Protein AF-A0A6V7JMY8-F1 (afdb_monomer)

InterPro domains:
  IPR001548 Peptidase M2, peptidyl-dipeptidase A [PF01401] (1-100)
  IPR001548 Peptidase M2, peptidyl-dipeptidase A [PR00791] (12-28)
  IPR001548 Peptidase M2, peptidyl-dipeptidase A [PR00791] (40-60)
  IPR001548 Peptidase M2, peptidyl-dipeptidase A [PR00791] (81-100)
  IPR001548 Peptidase M2, peptidyl-dipeptidase A [PS52011] (1-100)
  IPR001548 Peptidase M2, peptidyl-dipeptidase A [PTHR10514] (1-100)

pLDDT: mean 93.17, std 6.6, range [63.28, 98.44]

Sequence (100 aa):
IKQCTRVTMEDLLSTHHEMAHIQYYLQYKDQPLIFRNEALPGFHEAVSNAMELSIMNPRHLQRVGLFNNSTDDYESNINFLMLMALRKVAYLPFAYIVDQ

Organism: NCBI:txid1563983

Radius of gyration: 16.45 Å; Cα contacts (8 Å, |Δi|>4): 54; chains: 1; bounding box: 40×34×39 Å

Foldseek 3Di:
DDDPADPDPVSVLVVQLVVLLVVLQVVCVPPDPVPSDDPDPCNSSVSSVVRSVVCLDLVNCVVVPNHPDPPVDPVVVVVSVVVVCVVPVVCVVVVVVVVD

Nearest PDB structures (foldseek):
  4c2o-assembly1_A  TM=9.419E-01  e=1.848E-05  Homo sapiens
  8u0t-assembly1_A  TM=8.991E-01  e=2.188E-04  Rhinolophus alcyone
  7wnm-assembly1_B  TM=9.017E-01  e=2.317E-04  Homo sapiens
  8t25-assembly1_A  TM=8.830E-01  e=4.360E-04  Neogale vison
  7l7f-assembly1_D  TM=8.515E-01  e=3.887E-04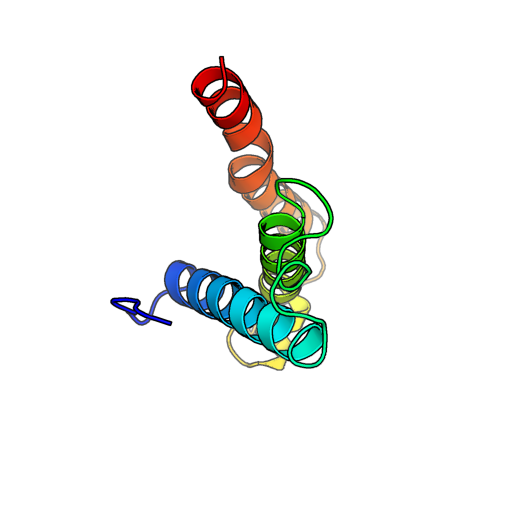  Homo sapiens

Secondary structure (DSSP, 8-state):
------SSHHHHHHHHHHHHHHHHHHHTTTS-GGG-S-SSTTHHHHHHHHHHHHHS-HHHHHHTTS-S-----HHHHHHHHHHHHHHHTTTHHHHHHHT-

Solvent-accessible surface area (backbone atoms only — not comparable to full-atom values): 6041 Å² total; per-residue (Å²): 136,92,74,93,76,57,101,45,74,67,42,53,41,50,52,51,27,51,48,36,50,53,52,54,53,63,73,40,65,85,50,61,78,94,64,60,64,63,93,47,94,60,49,55,57,49,54,14,53,54,51,36,60,56,58,70,31,62,71,46,29,32,75,74,71,76,40,90,79,76,65,92,42,72,67,56,51,52,53,50,52,51,56,48,39,62,61,62,54,64,42,48,67,56,57,57,58,75,77,104

Structure (mmCIF, N/CA/C/O backbone):
data_AF-A0A6V7JMY8-F1
#
_entry.id   AF-A0A6V7JMY8-F1
#
loop_
_atom_site.group_PDB
_atom_site.id
_atom_site.type_symbol
_atom_site.label_atom_id
_atom_site.label_alt_id
_atom_site.label_comp_id
_atom_site.label_asym_id
_atom_site.label_entity_id
_atom_site.label_seq_id
_atom_site.pdbx_PDB_ins_code
_atom_site.Cartn_x
_atom_site.Cartn_y
_atom_site.Cartn_z
_atom_site.occupancy
_atom_site.B_iso_or_equiv
_atom_site.auth_seq_id
_atom_site.auth_comp_id
_atom_site.auth_asym_id
_atom_site.auth_atom_id
_atom_site.pdbx_PDB_model_num
ATOM 1 N N . ILE A 1 1 ? -16.384 -0.943 -1.838 1.00 96.25 1 ILE A N 1
ATOM 2 C CA . ILE A 1 1 ? -15.413 -0.301 -2.753 1.00 96.25 1 ILE A CA 1
ATOM 3 C C . ILE A 1 1 ? -16.169 0.676 -3.639 1.00 96.25 1 ILE A C 1
ATOM 5 O O . ILE A 1 1 ? -17.175 0.288 -4.224 1.00 96.25 1 ILE A O 1
ATOM 9 N N . LYS A 1 2 ? -15.725 1.934 -3.697 1.00 97.75 2 LYS A N 1
ATOM 10 C CA . LYS A 1 2 ? -16.259 2.962 -4.601 1.00 97.75 2 LYS A CA 1
ATOM 11 C C . LYS A 1 2 ? -15.080 3.609 -5.330 1.00 97.75 2 LYS A C 1
ATOM 13 O O . LYS A 1 2 ? -14.522 4.582 -4.834 1.00 97.75 2 LYS A O 1
ATOM 18 N N . GLN A 1 3 ? -14.724 3.065 -6.489 1.00 97.56 3 GLN A N 1
ATOM 19 C CA . GLN A 1 3 ? -13.540 3.444 -7.263 1.00 97.56 3 GLN A CA 1
ATOM 20 C C . GLN A 1 3 ? -13.913 3.618 -8.740 1.00 97.56 3 GLN A C 1
ATOM 22 O O . GLN A 1 3 ? -14.683 2.828 -9.285 1.00 97.56 3 GLN A O 1
ATOM 27 N N . CYS A 1 4 ? -13.379 4.654 -9.391 1.00 98.12 4 CYS A N 1
ATOM 28 C CA . CYS A 1 4 ? -13.552 4.891 -10.828 1.00 98.12 4 CYS A CA 1
ATOM 29 C C . CYS A 1 4 ? -12.484 4.128 -11.627 1.00 98.12 4 CYS A C 1
ATOM 31 O O . CYS A 1 4 ? -11.630 4.736 -12.267 1.00 98.12 4 CYS A O 1
ATOM 33 N N . THR A 1 5 ? -12.512 2.800 -11.532 1.00 98.19 5 THR A N 1
ATOM 34 C CA . THR A 1 5 ? -11.467 1.905 -12.044 1.00 98.19 5 THR A CA 1
ATOM 35 C C . THR A 1 5 ? -11.325 1.977 -13.566 1.00 98.19 5 THR A C 1
ATOM 37 O O . THR A 1 5 ? -12.302 1.878 -14.312 1.00 98.19 5 THR A O 1
ATOM 40 N N . ARG A 1 6 ? -10.083 2.088 -14.032 1.00 98.44 6 ARG A N 1
ATOM 41 C CA . ARG A 1 6 ? -9.652 1.992 -15.428 1.00 98.44 6 ARG A CA 1
ATOM 42 C C . ARG A 1 6 ? -8.748 0.770 -15.597 1.00 98.44 6 ARG A C 1
ATOM 44 O O . ARG A 1 6 ? -8.256 0.186 -14.638 1.00 98.44 6 ARG A O 1
ATOM 51 N N . VAL A 1 7 ? -8.509 0.372 -16.844 1.00 97.62 7 VAL A N 1
ATOM 52 C CA . VAL A 1 7 ? -7.623 -0.762 -17.156 1.00 97.62 7 VAL A CA 1
ATOM 53 C C . VAL A 1 7 ? -6.167 -0.286 -17.152 1.00 97.62 7 VAL A C 1
ATOM 55 O O . VAL A 1 7 ? -5.579 -0.036 -18.203 1.00 97.62 7 VAL A O 1
ATOM 58 N N . THR A 1 8 ? -5.603 -0.093 -15.959 1.00 97.00 8 THR A N 1
ATOM 59 C CA . THR A 1 8 ? -4.208 0.324 -15.741 1.00 97.00 8 THR A CA 1
ATOM 60 C C . THR A 1 8 ? -3.562 -0.500 -14.624 1.00 97.00 8 THR A C 1
ATOM 62 O O . THR A 1 8 ? -4.245 -1.086 -13.785 1.00 97.00 8 THR A O 1
ATOM 65 N N . MET A 1 9 ? -2.225 -0.541 -14.591 1.00 93.50 9 MET A N 1
ATOM 66 C CA . MET A 1 9 ? -1.487 -1.208 -13.509 1.00 93.50 9 MET A CA 1
ATOM 67 C C . MET A 1 9 ? -1.698 -0.513 -12.156 1.00 93.50 9 MET A C 1
ATOM 69 O O . MET A 1 9 ? -1.752 -1.168 -11.124 1.00 93.50 9 MET A O 1
ATOM 73 N N . GLU A 1 10 ? -1.823 0.813 -12.154 1.00 94.50 10 GLU A N 1
ATOM 74 C CA . GLU A 1 10 ? -2.115 1.591 -10.947 1.00 94.50 10 GLU A CA 1
ATOM 75 C C . GLU A 1 10 ? -3.464 1.196 -10.343 1.00 94.50 10 GLU A C 1
ATOM 77 O O . GLU A 1 10 ? -3.533 0.846 -9.166 1.00 94.50 10 GLU A O 1
ATOM 82 N N . ASP A 1 11 ? -4.509 1.133 -11.170 1.00 97.50 11 ASP A N 1
ATOM 83 C CA . ASP A 1 11 ? -5.842 0.767 -10.706 1.00 97.50 11 ASP A CA 1
ATOM 84 C C . ASP A 1 11 ? -5.947 -0.715 -10.342 1.00 97.50 11 ASP A C 1
ATOM 86 O O . ASP A 1 11 ? -6.722 -1.057 -9.451 1.00 97.50 11 ASP A O 1
ATOM 90 N N . LEU A 1 12 ? -5.147 -1.600 -10.952 1.00 96.12 12 LEU A N 1
ATOM 91 C CA . LEU A 1 12 ? -5.035 -2.995 -10.515 1.00 96.12 12 LEU A CA 1
ATOM 92 C C . LEU A 1 12 ? -4.529 -3.081 -9.069 1.00 96.12 12 LEU A C 1
ATOM 94 O O . LEU A 1 12 ? -5.089 -3.834 -8.269 1.00 96.12 12 LEU A O 1
ATOM 98 N N . LEU A 1 13 ? -3.489 -2.314 -8.734 1.00 96.00 13 LEU A N 1
ATOM 99 C CA . LEU A 1 13 ? -2.923 -2.276 -7.385 1.00 96.00 13 LEU A CA 1
ATOM 100 C C . LEU A 1 13 ? -3.895 -1.632 -6.398 1.00 96.00 13 LEU A C 1
ATOM 102 O O . LEU A 1 13 ? -4.199 -2.242 -5.376 1.00 96.00 13 LEU A O 1
ATOM 106 N N . SER A 1 14 ? -4.454 -0.471 -6.748 1.00 96.62 14 SER A N 1
ATOM 107 C CA . SER A 1 14 ? -5.449 0.215 -5.919 1.00 96.62 14 SER A CA 1
ATOM 108 C C . SER A 1 14 ? -6.693 -0.650 -5.695 1.00 96.62 14 SER A C 1
ATOM 110 O O . SER A 1 14 ? -7.172 -0.758 -4.575 1.00 96.62 14 SER A O 1
ATOM 112 N N . THR A 1 15 ? -7.171 -1.382 -6.704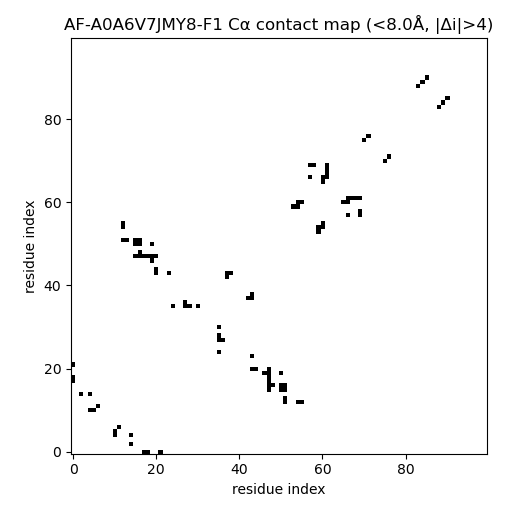 1.00 97.75 15 THR A N 1
ATOM 113 C CA . THR A 1 15 ? -8.313 -2.294 -6.518 1.00 97.75 15 THR A CA 1
ATOM 114 C C . THR A 1 15 ? -7.997 -3.382 -5.487 1.00 97.75 15 THR A C 1
ATOM 116 O O . THR A 1 15 ? -8.845 -3.711 -4.660 1.00 97.75 15 THR A O 1
ATOM 119 N N . HIS A 1 16 ? -6.784 -3.942 -5.492 1.00 97.75 16 HIS A N 1
ATOM 120 C CA . HIS A 1 16 ? -6.393 -4.927 -4.481 1.00 97.75 16 HIS A CA 1
ATOM 121 C C . HIS A 1 16 ? -6.191 -4.321 -3.092 1.00 97.75 16 HIS A C 1
ATOM 123 O O . HIS A 1 16 ? -6.538 -4.970 -2.108 1.00 97.75 16 HIS A O 1
ATOM 129 N N . HIS A 1 17 ? -5.678 -3.094 -3.014 1.00 98.06 17 HIS A N 1
ATOM 130 C CA . HIS A 1 17 ? -5.615 -2.319 -1.780 1.00 98.06 17 HIS A CA 1
ATOM 131 C C . HIS A 1 17 ? -7.013 -2.167 -1.161 1.00 98.06 17 HIS A C 1
ATOM 133 O O . HIS A 1 17 ? -7.252 -2.555 -0.020 1.00 98.06 17 HIS A O 1
ATOM 139 N N . GLU A 1 18 ? -7.984 -1.731 -1.965 1.00 98.12 18 GLU A N 1
ATOM 140 C CA . GLU A 1 18 ? -9.381 -1.583 -1.554 1.00 98.12 18 GLU A CA 1
ATOM 141 C C . GLU A 1 18 ? -10.036 -2.919 -1.175 1.00 98.12 18 GLU A C 1
ATOM 143 O O . GLU A 1 18 ? -10.818 -2.998 -0.226 1.00 98.12 18 GLU A O 1
ATOM 148 N N . MET A 1 19 ? -9.705 -4.007 -1.875 1.00 98.19 19 MET A N 1
ATOM 149 C CA . MET A 1 19 ? -10.162 -5.347 -1.497 1.00 98.19 19 MET A CA 1
ATOM 150 C C . MET A 1 19 ? -9.547 -5.829 -0.181 1.00 98.19 19 MET A C 1
ATOM 152 O O . MET A 1 19 ? -10.225 -6.532 0.570 1.00 98.19 19 MET A O 1
ATOM 156 N N . ALA A 1 20 ? -8.307 -5.451 0.133 1.00 98.00 20 ALA A N 1
ATOM 157 C CA . ALA A 1 20 ? -7.681 -5.782 1.407 1.00 98.00 20 ALA A CA 1
ATOM 158 C C . ALA A 1 20 ? -8.393 -5.094 2.583 1.00 98.00 20 ALA A C 1
ATOM 160 O O . ALA A 1 20 ? -8.600 -5.747 3.607 1.00 98.00 20 ALA A O 1
ATOM 161 N N . HIS A 1 21 ? -8.891 -3.863 2.406 1.00 97.69 21 HIS A N 1
ATOM 162 C CA . HIS A 1 21 ? -9.778 -3.225 3.388 1.00 97.69 21 HIS A CA 1
ATOM 163 C C . HIS A 1 21 ? -11.043 -4.046 3.639 1.00 97.69 21 HIS A C 1
ATOM 165 O O . HIS A 1 21 ? -11.393 -4.339 4.783 1.00 97.69 21 HIS A O 1
ATOM 171 N N . ILE A 1 22 ? -11.712 -4.492 2.569 1.00 98.00 22 ILE A N 1
ATOM 172 C CA . ILE A 1 22 ? -12.896 -5.353 2.698 1.00 98.00 22 ILE A CA 1
ATOM 173 C C . ILE A 1 22 ? -12.542 -6.655 3.415 1.00 98.00 22 ILE A C 1
ATOM 175 O O . ILE A 1 22 ? -13.274 -7.084 4.306 1.00 98.00 22 ILE A O 1
ATOM 179 N N . GLN A 1 23 ? -11.410 -7.269 3.072 1.00 98.00 23 GLN A N 1
ATOM 180 C CA . GLN A 1 23 ? -10.963 -8.488 3.729 1.00 98.00 23 GLN A CA 1
ATOM 181 C C . GLN A 1 23 ? -10.733 -8.262 5.225 1.00 98.00 23 GLN A C 1
ATOM 183 O O . GLN A 1 23 ? -11.170 -9.081 6.032 1.00 98.00 23 GLN A O 1
ATOM 188 N N . TYR A 1 24 ? -10.114 -7.147 5.607 1.00 97.69 24 TYR A N 1
ATOM 189 C CA . TYR A 1 24 ? -9.909 -6.774 7.002 1.00 97.69 24 TYR A CA 1
ATOM 190 C C . TYR A 1 24 ? -11.256 -6.575 7.725 1.00 97.69 24 TYR A C 1
ATOM 192 O O . TYR A 1 24 ? -11.457 -7.124 8.810 1.00 97.69 24 TYR A O 1
ATOM 200 N N . TYR A 1 25 ? -12.225 -5.888 7.102 1.00 97.69 25 TYR A N 1
ATOM 201 C CA . TYR A 1 25 ? -13.584 -5.735 7.642 1.00 97.69 25 TYR A CA 1
ATOM 202 C C . TYR A 1 25 ? -14.265 -7.080 7.905 1.00 97.69 25 TYR A C 1
ATOM 204 O O . TYR A 1 25 ? -14.928 -7.261 8.929 1.00 97.69 25 TYR A O 1
ATOM 212 N N . LEU A 1 26 ? -14.093 -8.037 6.989 1.00 98.06 26 LEU A N 1
ATOM 213 C CA . LEU A 1 26 ? -14.640 -9.381 7.135 1.00 98.06 26 LEU A CA 1
ATOM 214 C C . LEU A 1 26 ? -13.996 -10.145 8.299 1.00 98.06 26 LEU A C 1
ATOM 216 O O . LEU A 1 26 ? -14.695 -10.918 8.952 1.00 98.06 26 LEU A O 1
ATOM 220 N N . GLN A 1 27 ? -12.711 -9.914 8.599 1.00 98.00 27 GLN A N 1
ATOM 221 C CA . GLN A 1 27 ? -12.023 -10.601 9.700 1.00 98.00 27 GLN A CA 1
ATOM 222 C C . GLN A 1 27 ? -12.571 -10.219 11.077 1.00 98.00 27 GLN A C 1
ATOM 224 O O . GLN A 1 27 ? -12.722 -11.086 11.935 1.00 98.00 27 GLN A O 1
ATOM 229 N N . TYR A 1 28 ? -12.911 -8.949 11.305 1.00 97.31 28 TYR A N 1
ATOM 230 C CA . TYR A 1 28 ? -13.448 -8.507 12.598 1.00 97.31 28 TYR A CA 1
ATOM 231 C C . TYR A 1 28 ? -14.975 -8.409 12.641 1.00 97.31 28 TYR A C 1
ATOM 233 O O . TYR A 1 28 ? -15.531 -7.865 13.597 1.00 97.31 28 TYR A O 1
ATOM 241 N N . LYS A 1 29 ? -15.683 -8.917 11.624 1.00 97.94 29 LYS A N 1
ATOM 242 C CA . LYS A 1 29 ? -17.139 -8.743 11.477 1.00 97.94 29 LYS A CA 1
ATOM 243 C C . LYS A 1 29 ? -17.957 -9.254 12.669 1.00 97.94 29 LYS A C 1
ATOM 245 O O . LYS A 1 29 ? -19.087 -8.814 12.843 1.00 97.94 29 LYS A O 1
ATOM 250 N N . ASP A 1 30 ? -17.409 -10.170 13.467 1.00 98.25 30 ASP A N 1
ATOM 251 C CA . ASP A 1 30 ? -18.085 -10.778 14.620 1.00 98.25 30 ASP A CA 1
ATOM 252 C C . ASP A 1 30 ? -17.672 -10.145 15.966 1.00 98.25 30 ASP A C 1
ATOM 254 O O . ASP A 1 30 ? -18.242 -10.471 17.004 1.00 98.25 30 ASP A O 1
ATOM 258 N N . GLN A 1 31 ? -16.736 -9.187 15.966 1.00 97.94 31 GLN A N 1
ATOM 259 C CA . GLN A 1 31 ? -16.370 -8.423 17.164 1.00 97.94 31 GLN A CA 1
ATOM 260 C C . GLN A 1 31 ? -17.515 -7.483 17.596 1.00 97.94 31 GLN A C 1
ATOM 262 O O . GLN A 1 31 ? -18.339 -7.088 16.758 1.00 97.94 31 GLN A O 1
ATOM 267 N N . PRO A 1 32 ? -17.588 -7.067 18.876 1.00 98.19 32 PRO A N 1
ATOM 268 C CA . PRO A 1 32 ? -18.467 -5.979 19.303 1.00 98.19 32 PRO A CA 1
ATOM 269 C C . PRO A 1 32 ? -18.218 -4.708 18.486 1.00 98.19 32 PRO A C 1
ATOM 271 O O . PRO A 1 32 ? -17.082 -4.430 18.116 1.00 98.19 32 PRO A O 1
ATOM 274 N N . LEU A 1 33 ? -19.265 -3.917 18.225 1.00 96.62 33 LEU A N 1
ATOM 275 C CA . LEU A 1 33 ? -19.196 -2.765 17.312 1.00 96.62 33 LEU A CA 1
ATOM 276 C C . LEU A 1 33 ? -18.046 -1.797 17.641 1.00 96.62 33 LEU A C 1
ATOM 278 O O . LEU A 1 33 ? -17.352 -1.347 16.737 1.00 96.62 33 LEU A O 1
ATOM 282 N N . ILE A 1 34 ? -17.809 -1.540 18.929 1.00 97.06 34 ILE A N 1
ATOM 283 C CA . ILE A 1 34 ? -16.743 -0.646 19.407 1.00 97.06 34 ILE A CA 1
ATOM 284 C C . ILE A 1 34 ? -15.321 -1.156 19.118 1.00 97.06 34 ILE A C 1
ATOM 286 O O . ILE A 1 34 ? -14.378 -0.376 19.177 1.00 97.06 34 ILE A O 1
ATOM 290 N N . PHE A 1 35 ? -15.162 -2.443 18.797 1.00 96.69 35 PHE A N 1
ATOM 291 C CA . PHE A 1 35 ? -13.882 -3.081 18.478 1.00 96.69 35 PHE A CA 1
ATOM 292 C C . PHE A 1 35 ? -13.735 -3.418 16.987 1.00 96.69 35 PHE A C 1
ATOM 294 O O . PHE A 1 35 ? -12.770 -4.067 16.594 1.00 96.69 35 PHE A O 1
ATOM 301 N N . ARG A 1 36 ? -14.671 -2.985 16.132 1.00 97.06 36 ARG A N 1
ATOM 302 C CA . ARG A 1 36 ? -14.602 -3.173 14.672 1.00 97.06 36 ARG A CA 1
ATOM 303 C C . ARG A 1 36 ? -13.797 -2.064 14.003 1.00 97.06 36 ARG A C 1
ATOM 305 O O . ARG A 1 36 ? -14.313 -1.344 13.150 1.00 97.06 36 ARG A O 1
ATOM 312 N N . ASN A 1 37 ? -12.549 -1.918 14.423 1.00 94.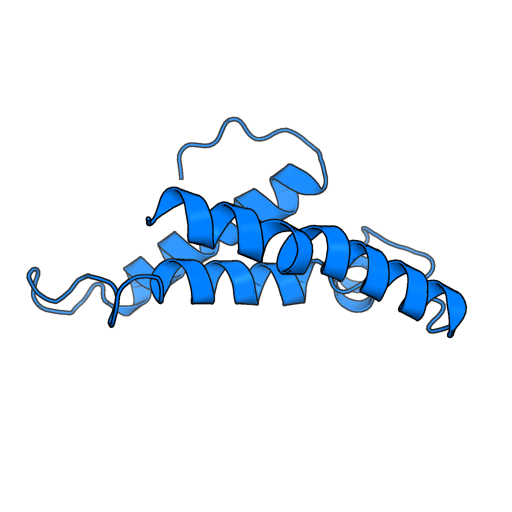94 37 ASN A N 1
ATOM 313 C CA . ASN A 1 37 ? -11.616 -0.961 13.849 1.00 94.94 37 ASN A CA 1
ATOM 314 C C . ASN A 1 37 ? -10.204 -1.561 13.780 1.00 94.94 37 ASN A C 1
ATOM 316 O O . ASN A 1 37 ? -9.969 -2.701 14.185 1.00 94.94 37 ASN A O 1
ATOM 320 N N . GLU A 1 38 ? -9.264 -0.802 13.235 1.00 95.12 38 GLU A N 1
ATOM 321 C CA . GLU A 1 38 ? -7.848 -1.145 13.263 1.00 95.12 38 GLU A CA 1
ATOM 322 C C . GLU A 1 38 ? -7.289 -1.240 14.689 1.00 95.12 38 GLU A C 1
ATOM 324 O O . GLU A 1 38 ? -7.763 -0.578 15.611 1.00 95.12 38 GLU A O 1
ATOM 329 N N . ALA A 1 39 ? -6.277 -2.093 14.870 1.00 93.94 39 ALA A N 1
ATOM 330 C CA . ALA A 1 39 ? -5.675 -2.339 16.182 1.00 93.94 39 ALA A CA 1
ATOM 331 C C . ALA A 1 39 ? -4.904 -1.120 16.717 1.00 93.94 39 ALA A C 1
ATOM 333 O O . ALA A 1 39 ? -4.869 -0.872 17.920 1.00 93.94 39 ALA A O 1
ATOM 334 N N . LEU A 1 40 ? -4.272 -0.380 15.811 1.00 93.88 40 LEU A N 1
ATOM 335 C CA . LEU A 1 40 ? -3.561 0.870 16.049 1.00 93.88 40 LEU A CA 1
ATOM 336 C C 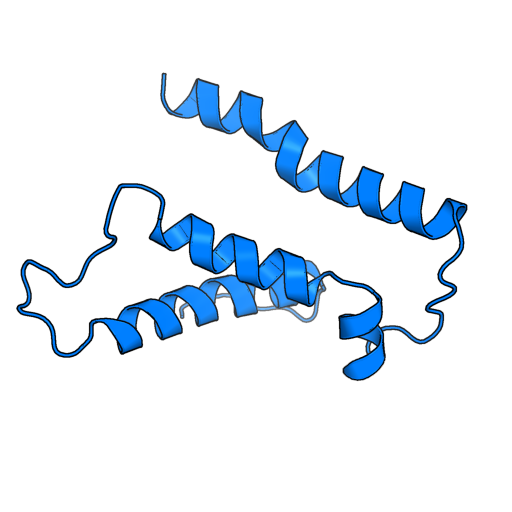. LEU A 1 40 ? -3.615 1.705 14.760 1.00 93.88 40 LEU A C 1
ATOM 338 O O . LEU A 1 40 ? -3.742 1.105 13.685 1.00 93.88 40 LEU A O 1
ATOM 342 N N . PRO A 1 41 ? -3.525 3.046 14.847 1.00 92.62 41 PRO A N 1
ATOM 343 C CA . PRO A 1 41 ? -3.607 3.914 13.677 1.00 92.62 41 PRO A CA 1
ATOM 344 C C . PRO A 1 41 ? -2.639 3.491 12.570 1.00 92.62 41 PRO A C 1
ATOM 346 O O . PRO A 1 41 ? -1.442 3.329 12.812 1.00 92.62 41 PRO A O 1
ATOM 349 N N . GLY A 1 42 ? -3.165 3.285 11.364 1.00 92.31 42 GLY A N 1
ATOM 350 C CA . GLY A 1 42 ? -2.384 2.904 10.186 1.00 92.31 42 GLY A CA 1
ATOM 351 C C . GLY A 1 42 ? -2.168 1.399 10.014 1.00 92.31 42 GLY A C 1
ATOM 352 O O . GLY A 1 42 ? -1.627 0.981 8.991 1.00 92.31 42 GLY A O 1
ATOM 353 N N . PHE A 1 43 ? -2.611 0.553 10.951 1.00 96.44 43 PHE A N 1
ATOM 354 C CA . PHE A 1 43 ? -2.512 -0.900 10.775 1.00 96.44 43 PHE A CA 1
ATOM 355 C C . PHE A 1 43 ? -3.409 -1.394 9.637 1.00 96.44 43 PHE A C 1
ATOM 357 O O . PHE A 1 43 ? -3.039 -2.327 8.923 1.00 96.44 43 PHE A O 1
ATOM 364 N N . HIS A 1 44 ? -4.558 -0.746 9.430 1.00 96.06 44 HIS A N 1
ATOM 365 C CA . HIS A 1 44 ? -5.436 -1.072 8.313 1.00 96.06 44 HIS A CA 1
ATOM 366 C C . HIS A 1 44 ? -4.734 -0.853 6.968 1.00 96.06 44 HIS A C 1
ATOM 368 O O . HIS A 1 44 ? -4.639 -1.764 6.146 1.00 96.06 44 HIS A O 1
ATOM 374 N N . GLU A 1 45 ? -4.173 0.342 6.795 1.00 95.25 45 GLU A N 1
ATOM 375 C CA . GLU A 1 45 ? -3.415 0.746 5.611 1.00 95.25 45 GLU A CA 1
ATOM 376 C C . GLU A 1 45 ? -2.171 -0.121 5.406 1.00 95.25 45 GLU A C 1
ATOM 378 O O . GLU A 1 45 ? -1.814 -0.463 4.278 1.00 95.25 45 GLU A O 1
ATOM 383 N N . ALA A 1 46 ? -1.498 -0.518 6.490 1.00 96.06 46 ALA A N 1
ATOM 384 C CA . ALA A 1 46 ? -0.322 -1.377 6.424 1.00 96.06 46 ALA A CA 1
ATOM 385 C C . ALA A 1 46 ? -0.646 -2.760 5.838 1.00 96.06 46 ALA A C 1
ATOM 387 O O . ALA A 1 46 ? 0.121 -3.268 5.017 1.00 96.06 46 ALA A O 1
ATOM 388 N N . VAL A 1 47 ? -1.785 -3.359 6.208 1.00 97.25 47 VAL A N 1
ATOM 389 C CA . VAL A 1 47 ? -2.227 -4.642 5.637 1.00 97.25 47 VAL A CA 1
ATOM 390 C C . VAL A 1 47 ? -2.517 -4.506 4.142 1.00 97.25 47 VAL A C 1
ATOM 392 O O . VAL A 1 47 ? -2.051 -5.337 3.357 1.00 97.25 47 VAL A O 1
ATOM 395 N N . SER A 1 48 ? -3.222 -3.451 3.731 1.00 96.38 48 SER A N 1
ATOM 396 C CA . SER A 1 48 ? -3.510 -3.189 2.315 1.00 96.38 48 SER A CA 1
ATOM 397 C C . SER A 1 48 ? -2.229 -2.973 1.501 1.00 96.38 48 SER A C 1
ATOM 399 O O . SER A 1 48 ? -2.023 -3.614 0.467 1.00 96.38 48 SER A O 1
ATOM 401 N N . ASN A 1 49 ? -1.295 -2.173 2.019 1.00 94.94 49 ASN A N 1
ATOM 402 C CA . ASN A 1 49 ? 0.014 -1.950 1.404 1.00 94.94 49 ASN A CA 1
ATOM 403 C C . ASN A 1 49 ? 0.857 -3.233 1.303 1.00 94.94 49 ASN A C 1
ATOM 405 O O . ASN A 1 49 ? 1.557 -3.431 0.309 1.00 94.94 49 ASN A O 1
ATOM 409 N N . ALA A 1 50 ? 0.797 -4.125 2.295 1.00 95.50 50 ALA A N 1
ATOM 410 C CA . ALA A 1 50 ? 1.512 -5.400 2.248 1.00 95.50 50 ALA A CA 1
ATOM 411 C C . ALA A 1 50 ? 0.993 -6.317 1.124 1.00 95.50 50 ALA A C 1
ATOM 413 O O . ALA A 1 50 ? 1.781 -7.016 0.476 1.00 95.50 50 ALA A O 1
ATOM 414 N N . MET A 1 51 ? -0.315 -6.283 0.845 1.00 96.12 51 MET A N 1
ATOM 415 C CA . MET A 1 51 ? -0.898 -7.012 -0.284 1.00 96.12 51 MET A CA 1
ATOM 416 C C . MET A 1 51 ? -0.385 -6.473 -1.622 1.00 96.12 51 MET A C 1
ATOM 418 O O . MET A 1 51 ? 0.041 -7.262 -2.467 1.00 96.12 51 MET A O 1
ATOM 422 N N . GLU A 1 52 ? -0.332 -5.149 -1.799 1.00 94.62 52 GLU A N 1
ATOM 423 C CA . GLU A 1 52 ? 0.215 -4.530 -3.017 1.00 94.62 52 GLU A CA 1
ATOM 424 C C . GLU A 1 52 ? 1.642 -4.994 -3.331 1.00 94.62 52 GLU A C 1
ATOM 426 O O . GLU A 1 52 ? 1.944 -5.299 -4.486 1.00 94.62 52 GLU A O 1
ATOM 431 N N . LEU A 1 53 ? 2.513 -5.090 -2.315 1.00 93.81 53 LEU A N 1
ATOM 432 C CA . LEU A 1 53 ? 3.895 -5.562 -2.488 1.00 93.81 53 LEU A CA 1
ATOM 433 C C . LEU A 1 53 ? 3.947 -6.967 -3.100 1.00 93.81 53 LEU A C 1
ATOM 435 O O . LEU A 1 53 ? 4.803 -7.256 -3.938 1.00 93.81 53 LEU A O 1
ATOM 439 N N . SER A 1 54 ? 3.015 -7.833 -2.703 1.00 94.38 54 SER A N 1
ATOM 440 C CA . SER A 1 54 ? 2.927 -9.199 -3.222 1.00 94.38 54 SER A CA 1
ATOM 441 C C . SER A 1 54 ? 2.422 -9.234 -4.666 1.00 94.38 54 SER A C 1
ATOM 443 O O . SER A 1 54 ? 2.890 -10.051 -5.458 1.00 94.38 54 SER A O 1
ATOM 445 N N . ILE A 1 55 ? 1.507 -8.333 -5.028 1.00 94.19 55 ILE A N 1
ATOM 446 C CA . ILE A 1 55 ? 0.909 -8.259 -6.369 1.00 94.19 55 ILE A CA 1
ATOM 447 C C . ILE A 1 55 ? 1.878 -7.642 -7.379 1.00 9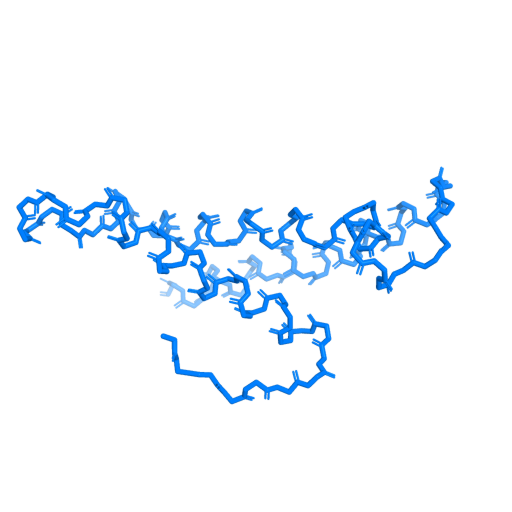4.19 55 ILE A C 1
ATOM 449 O O . ILE A 1 55 ? 1.970 -8.108 -8.511 1.00 94.19 55 ILE A O 1
ATOM 453 N N . MET A 1 56 ? 2.643 -6.628 -6.965 1.00 91.56 56 MET A N 1
ATOM 454 C CA . MET A 1 56 ? 3.665 -5.990 -7.803 1.00 91.56 56 MET A CA 1
ATOM 455 C C . MET A 1 56 ? 4.837 -6.913 -8.147 1.00 91.56 56 MET A C 1
ATOM 457 O O . MET A 1 56 ? 5.635 -6.580 -9.022 1.00 91.56 56 MET A O 1
ATOM 461 N N . ASN A 1 57 ? 4.967 -8.054 -7.468 1.00 89.06 57 ASN A N 1
ATOM 462 C CA . ASN A 1 57 ? 6.049 -8.993 -7.703 1.00 89.06 57 ASN A CA 1
ATOM 463 C C . ASN A 1 57 ? 6.015 -9.511 -9.161 1.00 89.06 57 ASN A C 1
ATOM 465 O O . ASN A 1 57 ? 5.006 -10.095 -9.571 1.00 89.06 57 ASN A O 1
ATOM 469 N N . PRO A 1 58 ? 7.113 -9.401 -9.936 1.00 88.31 58 PRO A N 1
ATOM 470 C CA . PRO A 1 58 ? 7.166 -9.896 -11.315 1.00 88.31 58 PRO A CA 1
ATOM 471 C C . PRO A 1 58 ? 6.782 -11.375 -11.463 1.00 88.31 58 PRO A C 1
ATOM 473 O O . PRO A 1 58 ? 6.114 -11.751 -12.427 1.00 88.31 58 PRO A O 1
ATOM 476 N N . ARG A 1 59 ? 7.127 -12.217 -10.476 1.00 88.81 59 ARG A N 1
ATOM 477 C CA . ARG A 1 59 ? 6.731 -13.635 -10.447 1.00 88.81 59 ARG A CA 1
ATOM 478 C C . ARG A 1 59 ? 5.220 -13.803 -10.283 1.00 88.81 59 ARG A C 1
ATOM 480 O O . ARG A 1 59 ? 4.651 -14.740 -10.836 1.00 88.81 59 ARG A O 1
ATOM 487 N N . HIS A 1 60 ? 4.562 -12.926 -9.521 1.00 92.31 60 HIS A N 1
ATOM 488 C CA . HIS A 1 60 ? 3.104 -12.933 -9.405 1.00 92.31 60 HIS A CA 1
ATOM 489 C C . HIS A 1 60 ? 2.462 -12.520 -10.732 1.00 92.31 60 HIS A C 1
ATOM 491 O O . HIS A 1 60 ? 1.623 -13.257 -11.246 1.00 92.31 60 HIS A O 1
ATOM 497 N N . LEU A 1 61 ? 2.919 -11.414 -11.330 1.00 92.12 61 LEU A N 1
ATOM 498 C CA . LEU A 1 61 ? 2.406 -10.910 -12.609 1.00 92.12 61 LEU A CA 1
ATOM 499 C C . LEU A 1 61 ? 2.549 -11.923 -13.748 1.00 92.12 61 LEU A C 1
ATOM 501 O O . LEU A 1 61 ? 1.645 -12.051 -14.572 1.00 92.12 61 LEU A O 1
ATOM 505 N N . GLN A 1 62 ? 3.634 -12.697 -13.760 1.00 90.75 62 GLN A N 1
ATOM 506 C CA . GLN A 1 62 ? 3.797 -13.791 -14.712 1.00 90.75 62 GLN A CA 1
ATOM 507 C C . GLN A 1 62 ? 2.767 -14.903 -14.508 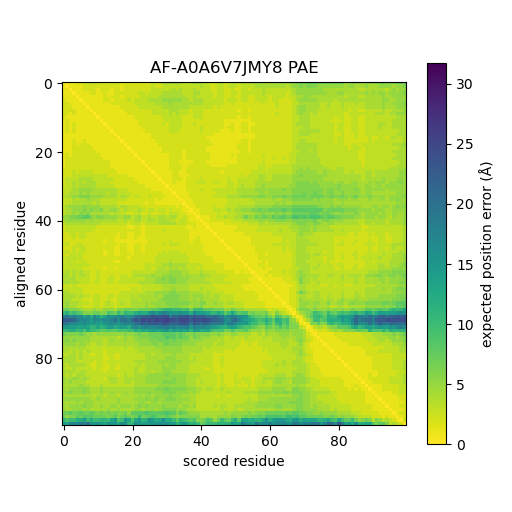1.00 90.75 62 GLN A C 1
ATOM 509 O O . GLN A 1 62 ? 2.151 -15.352 -15.472 1.00 90.75 62 GLN A O 1
ATOM 514 N N . ARG A 1 63 ? 2.530 -15.328 -13.260 1.00 91.69 63 ARG A N 1
ATOM 515 C CA . ARG A 1 63 ? 1.547 -16.384 -12.954 1.00 91.69 63 ARG A CA 1
ATOM 516 C C . ARG A 1 63 ? 0.127 -16.008 -13.361 1.00 91.69 63 ARG A C 1
ATOM 518 O O . ARG A 1 63 ? -0.632 -16.889 -13.747 1.00 91.69 63 ARG A O 1
ATOM 525 N N . VAL A 1 64 ? -0.226 -14.726 -13.282 1.00 94.31 64 VAL A N 1
ATOM 526 C CA . VAL A 1 64 ? -1.544 -14.221 -13.703 1.00 94.31 64 VAL A CA 1
ATOM 527 C C . VAL A 1 64 ? -1.593 -13.808 -15.182 1.00 94.31 64 VAL A C 1
ATOM 529 O O . VAL A 1 64 ? -2.606 -13.286 -15.634 1.00 94.31 64 VAL A O 1
ATOM 532 N N . GLY A 1 65 ? -0.523 -14.048 -15.950 1.00 93.62 65 GLY A N 1
ATOM 533 C CA . GLY A 1 65 ? -0.482 -13.814 -17.397 1.00 93.62 65 GLY A CA 1
ATOM 534 C C . GLY A 1 65 ? -0.320 -12.350 -17.818 1.00 93.62 65 GLY A C 1
ATOM 535 O O . GLY A 1 65 ? -0.573 -12.019 -18.973 1.00 93.62 65 GLY A O 1
ATOM 536 N N . LEU A 1 66 ? 0.099 -11.468 -16.907 1.00 92.19 66 LEU A N 1
ATOM 537 C CA . LEU A 1 66 ? 0.301 -10.036 -17.167 1.00 92.19 66 LEU A CA 1
ATOM 538 C C . LEU A 1 66 ? 1.757 -9.677 -17.501 1.00 92.19 66 LEU A C 1
ATOM 540 O O . LEU A 1 66 ? 2.042 -8.535 -17.861 1.00 92.19 66 LEU A O 1
ATOM 544 N N . PHE A 1 67 ? 2.689 -10.628 -17.385 1.00 85.75 67 PHE A N 1
ATOM 545 C CA . PHE A 1 67 ? 4.107 -10.403 -17.657 1.00 85.75 67 PHE A CA 1
ATOM 546 C C . PHE A 1 67 ? 4.798 -11.672 -18.175 1.00 85.75 67 PHE A C 1
ATOM 548 O O . PHE A 1 67 ? 4.874 -12.669 -17.471 1.00 85.75 67 PHE A O 1
ATOM 555 N N . ASN A 1 68 ? 5.333 -11.651 -19.398 1.00 78.75 68 ASN A N 1
ATOM 556 C CA . ASN A 1 68 ? 5.891 -12.861 -20.023 1.00 78.75 68 ASN A CA 1
ATOM 557 C C . ASN A 1 68 ? 7.390 -13.074 -19.769 1.00 78.75 68 ASN A C 1
ATOM 559 O O . ASN A 1 68 ? 7.859 -14.206 -19.861 1.00 78.75 68 ASN A O 1
ATOM 563 N N . ASN A 1 69 ? 8.146 -12.019 -19.455 1.00 69.62 69 ASN A N 1
ATOM 564 C CA . ASN A 1 69 ? 9.608 -12.057 -19.481 1.00 69.62 69 ASN A CA 1
ATOM 565 C C . ASN A 1 69 ? 10.216 -11.854 -18.087 1.00 69.62 69 ASN A C 1
ATOM 567 O O . ASN A 1 69 ? 10.878 -10.853 -17.829 1.00 69.62 69 ASN A O 1
ATOM 571 N N . SER A 1 70 ? 9.970 -12.792 -17.168 1.00 63.28 70 SER A N 1
ATOM 572 C CA . SER A 1 70 ? 10.619 -12.791 -15.852 1.00 63.28 70 SER A CA 1
ATOM 573 C C . SER A 1 70 ? 12.030 -13.373 -15.947 1.00 63.28 70 SER A C 1
ATOM 575 O O . SER A 1 70 ? 12.307 -14.465 -15.444 1.00 63.28 70 SER A O 1
ATOM 577 N N . THR A 1 71 ? 12.938 -12.675 -16.623 1.00 68.38 71 THR A N 1
ATOM 578 C CA . THR A 1 71 ? 14.354 -12.927 -16.370 1.00 68.38 71 THR A CA 1
ATOM 579 C C . THR A 1 71 ? 14.649 -12.416 -14.965 1.00 68.38 71 THR A C 1
ATOM 581 O O . THR A 1 71 ? 14.460 -11.245 -14.654 1.00 68.38 71 THR A O 1
ATOM 584 N N . ASP A 1 72 ? 15.019 -13.333 -14.074 1.00 72.69 72 ASP A N 1
ATOM 585 C CA . ASP A 1 72 ? 15.480 -13.007 -12.722 1.00 72.69 72 ASP A CA 1
ATOM 586 C C . ASP A 1 72 ? 16.960 -12.606 -12.806 1.00 72.69 72 ASP A C 1
ATOM 588 O O . ASP A 1 72 ? 17.853 -13.294 -12.313 1.00 72.69 72 ASP A O 1
ATOM 592 N N . ASP A 1 73 ? 17.226 -11.553 -13.577 1.00 87.31 73 ASP A N 1
ATOM 593 C CA . ASP A 1 73 ? 18.559 -11.012 -13.785 1.00 87.31 73 ASP A CA 1
ATOM 594 C C . ASP A 1 73 ? 18.810 -9.822 -12.852 1.00 87.31 73 ASP A C 1
ATOM 596 O O . ASP A 1 73 ? 17.894 -9.159 -12.354 1.00 87.31 73 ASP A O 1
ATOM 600 N N . TYR A 1 74 ? 20.087 -9.573 -12.570 1.00 91.31 74 TYR A N 1
ATOM 601 C CA . TYR A 1 74 ? 20.496 -8.547 -11.617 1.00 91.31 74 TYR A CA 1
ATOM 602 C C . TYR A 1 74 ? 19.999 -7.148 -12.015 1.00 91.31 74 TYR A C 1
ATOM 604 O O . TYR A 1 74 ? 19.538 -6.397 -11.155 1.00 91.31 74 TYR A O 1
ATOM 612 N N . GLU A 1 75 ? 20.045 -6.805 -13.303 1.00 91.44 75 GLU A N 1
ATOM 613 C CA . GLU A 1 75 ? 19.668 -5.476 -13.793 1.00 91.44 75 GLU A CA 1
ATOM 614 C C . GLU A 1 75 ? 18.162 -5.238 -13.637 1.00 91.44 75 GLU A C 1
ATOM 616 O O . GLU A 1 75 ? 17.746 -4.214 -13.085 1.00 91.44 75 GLU A O 1
ATOM 621 N N . SER A 1 76 ? 17.337 -6.213 -14.031 1.00 87.50 76 SER A N 1
ATOM 622 C CA . SER A 1 76 ? 15.882 -6.169 -13.835 1.00 87.50 76 SER A CA 1
ATOM 623 C C . SER A 1 76 ? 15.495 -6.054 -12.360 1.00 87.50 76 SER A C 1
ATOM 625 O O . SER A 1 76 ? 14.605 -5.272 -12.010 1.00 87.50 76 SER A O 1
ATOM 627 N N . ASN A 1 77 ? 16.193 -6.771 -11.476 1.00 89.50 77 ASN A N 1
ATOM 628 C CA . ASN A 1 77 ? 15.956 -6.695 -10.036 1.00 89.50 77 ASN A CA 1
ATOM 629 C C . ASN A 1 77 ? 16.300 -5.313 -9.460 1.00 89.50 77 ASN A C 1
ATOM 631 O O . ASN A 1 77 ? 15.514 -4.765 -8.685 1.00 89.50 77 ASN A O 1
ATOM 635 N N . ILE A 1 78 ? 17.422 -4.708 -9.864 1.00 94.44 78 ILE A N 1
ATOM 636 C CA . ILE A 1 78 ? 17.780 -3.344 -9.446 1.00 94.44 78 ILE A CA 1
ATOM 637 C C . ILE A 1 78 ? 16.754 -2.324 -9.952 1.00 94.44 78 ILE A C 1
ATOM 639 O O . ILE A 1 78 ? 16.325 -1.461 -9.184 1.00 94.44 78 ILE A O 1
ATOM 643 N N . ASN A 1 79 ? 16.295 -2.450 -11.200 1.00 91.81 79 ASN A N 1
ATOM 644 C CA . ASN A 1 79 ? 15.257 -1.579 -11.755 1.00 91.81 79 ASN A CA 1
ATOM 645 C C . ASN A 1 79 ? 13.937 -1.688 -10.977 1.00 91.81 79 ASN A C 1
ATOM 647 O O . ASN A 1 79 ? 13.317 -0.671 -10.655 1.00 91.81 79 ASN A O 1
ATOM 651 N N . PHE A 1 80 ? 13.525 -2.907 -10.623 1.00 90.62 80 PHE A N 1
ATOM 652 C CA . PHE A 1 80 ? 12.340 -3.131 -9.798 1.00 90.62 80 PHE A CA 1
ATOM 653 C C . PHE A 1 80 ? 12.493 -2.517 -8.399 1.00 90.62 80 PHE A C 1
ATOM 655 O O . PHE A 1 80 ? 11.598 -1.809 -7.936 1.00 90.62 80 PHE A O 1
ATOM 662 N N 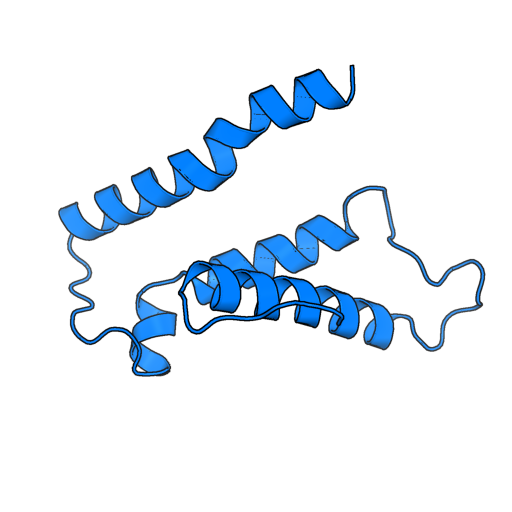. LEU A 1 81 ? 13.634 -2.724 -7.736 1.00 93.44 81 LEU A N 1
ATOM 663 C CA . LEU A 1 81 ? 13.898 -2.143 -6.416 1.00 93.44 81 LEU A CA 1
ATOM 664 C C . LEU A 1 81 ? 13.927 -0.610 -6.457 1.00 93.44 81 LEU A C 1
ATOM 666 O O . LEU A 1 81 ? 13.390 0.029 -5.553 1.00 93.44 81 LEU A O 1
ATOM 670 N N . MET A 1 82 ? 14.477 -0.011 -7.517 1.00 95.62 82 MET A N 1
ATOM 671 C CA . MET A 1 82 ? 14.445 1.439 -7.719 1.00 95.62 82 MET A CA 1
ATOM 672 C C . MET A 1 82 ? 13.008 1.952 -7.886 1.00 95.62 82 MET A C 1
ATOM 674 O O . MET A 1 82 ? 12.625 2.931 -7.246 1.00 95.62 82 MET A O 1
ATOM 678 N N . LEU A 1 83 ? 12.175 1.265 -8.676 1.00 91.88 83 LEU A N 1
ATOM 679 C CA . LEU A 1 83 ? 10.752 1.593 -8.806 1.00 91.88 83 LEU A CA 1
ATOM 680 C C . LEU A 1 83 ? 10.028 1.521 -7.451 1.00 91.88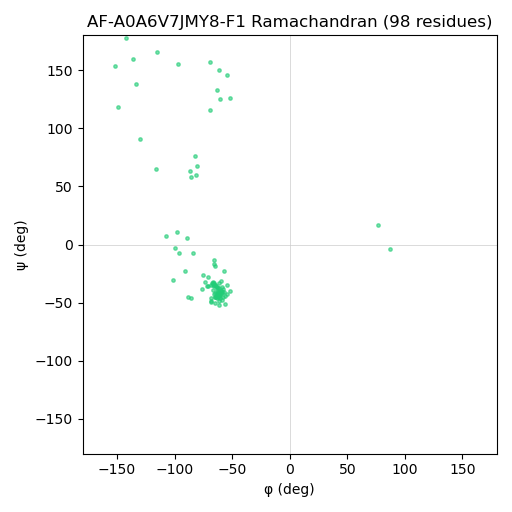 83 LEU A C 1
ATOM 682 O O . LEU A 1 83 ? 9.227 2.401 -7.126 1.00 91.88 83 LEU A O 1
ATOM 686 N N . MET A 1 84 ? 10.325 0.502 -6.643 1.00 92.69 84 MET A N 1
ATOM 687 C CA . MET A 1 84 ? 9.771 0.369 -5.295 1.00 92.69 84 MET A CA 1
ATOM 688 C C . MET A 1 84 ? 10.229 1.497 -4.368 1.00 92.69 84 MET A C 1
ATOM 690 O O . MET A 1 84 ? 9.407 2.044 -3.631 1.00 92.69 84 MET A O 1
ATOM 694 N N . ALA A 1 85 ? 11.502 1.893 -4.432 1.00 95.81 85 ALA A N 1
ATOM 695 C CA . ALA A 1 85 ? 12.039 3.000 -3.647 1.00 95.81 85 ALA A CA 1
ATOM 696 C C . ALA A 1 85 ? 11.358 4.332 -4.001 1.00 95.81 85 ALA A C 1
ATOM 698 O O . ALA A 1 85 ? 10.910 5.051 -3.108 1.00 95.81 85 ALA A O 1
ATOM 699 N N . LEU A 1 86 ? 11.185 4.624 -5.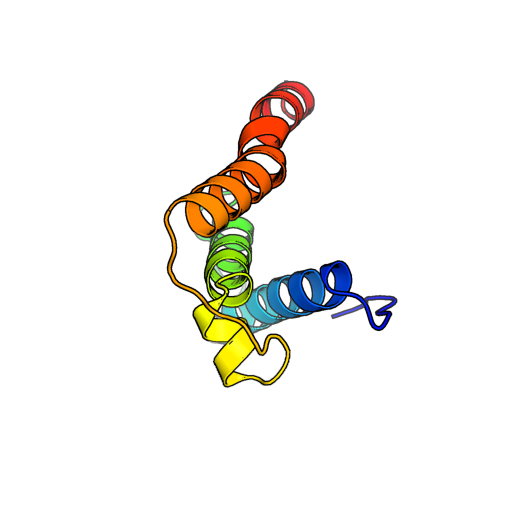293 1.00 94.94 86 LEU A N 1
ATOM 700 C CA . LEU A 1 86 ? 10.481 5.825 -5.753 1.00 94.94 86 LEU A CA 1
ATOM 701 C C . LEU A 1 86 ? 9.027 5.884 -5.268 1.00 94.94 86 LEU A C 1
ATOM 703 O O . LEU A 1 86 ? 8.508 6.969 -5.035 1.00 94.94 86 LEU A O 1
ATOM 707 N N . ARG A 1 87 ? 8.367 4.736 -5.091 1.00 90.06 87 ARG A N 1
ATOM 708 C CA . ARG A 1 87 ? 6.978 4.687 -4.610 1.00 90.06 87 ARG A CA 1
ATOM 709 C C . ARG A 1 87 ? 6.857 4.715 -3.092 1.00 90.06 87 ARG A C 1
ATOM 711 O O . ARG A 1 87 ? 6.000 5.414 -2.567 1.00 90.06 87 ARG A O 1
ATOM 718 N N . LYS A 1 88 ? 7.660 3.918 -2.385 1.00 90.94 88 LYS A N 1
ATOM 719 C CA . LYS A 1 88 ? 7.471 3.671 -0.947 1.00 90.94 88 LYS A CA 1
ATOM 720 C C . LYS A 1 88 ? 8.432 4.477 -0.069 1.00 90.94 88 LYS A C 1
ATOM 722 O O . LYS A 1 88 ? 8.044 4.865 1.024 1.00 90.94 88 LYS A O 1
ATOM 727 N N . VAL A 1 89 ? 9.647 4.779 -0.539 1.00 94.94 89 VAL A N 1
ATOM 728 C CA . VAL A 1 89 ? 10.641 5.552 0.234 1.00 94.94 89 VAL A CA 1
ATOM 729 C C . VAL A 1 89 ? 10.479 7.050 -0.003 1.00 94.94 89 VAL A C 1
ATOM 731 O O . VAL A 1 89 ? 10.443 7.814 0.957 1.00 94.94 89 VAL A O 1
ATOM 734 N N . ALA A 1 90 ? 10.314 7.482 -1.258 1.00 95.62 90 ALA A N 1
ATOM 735 C CA . ALA A 1 90 ? 10.158 8.907 -1.571 1.00 95.62 90 ALA A CA 1
ATOM 736 C C . ALA A 1 90 ? 8.873 9.530 -0.984 1.00 95.62 90 ALA A C 1
ATOM 738 O O . ALA A 1 90 ? 8.799 10.745 -0.834 1.00 95.62 90 ALA A O 1
ATOM 739 N N . TYR A 1 91 ? 7.885 8.705 -0.619 1.00 91.94 91 TYR A N 1
ATOM 740 C CA . TYR A 1 91 ? 6.657 9.132 0.056 1.00 91.94 91 TYR A CA 1
ATOM 741 C C . TYR A 1 91 ? 6.863 9.470 1.545 1.00 91.94 91 TYR A C 1
ATOM 743 O O . TYR A 1 91 ? 6.129 10.292 2.089 1.00 91.94 91 TYR A O 1
ATOM 751 N N . LEU A 1 92 ? 7.867 8.885 2.213 1.00 93.75 92 LEU A N 1
ATOM 752 C CA . LEU A 1 92 ? 8.047 9.030 3.665 1.00 93.75 92 LEU A CA 1
ATOM 753 C C . LEU A 1 92 ? 8.203 10.489 4.132 1.00 93.75 92 LEU A C 1
ATOM 755 O O . LEU A 1 92 ? 7.536 10.857 5.098 1.00 93.75 92 LEU A O 1
ATOM 759 N N . PRO A 1 93 ? 9.014 11.348 3.477 1.00 95.44 93 PRO A N 1
ATOM 760 C CA . PRO A 1 93 ? 9.135 12.745 3.891 1.00 95.44 93 PRO A CA 1
ATOM 761 C C . PRO A 1 93 ? 7.825 13.519 3.735 1.00 95.44 93 PRO A C 1
ATOM 763 O O . PRO A 1 93 ? 7.514 14.366 4.565 1.00 95.44 93 PRO A O 1
ATOM 766 N N . PHE A 1 94 ? 7.050 13.218 2.689 1.00 94.88 94 PHE A N 1
ATOM 767 C CA . PHE A 1 94 ? 5.744 13.835 2.478 1.00 94.88 94 PHE A CA 1
ATOM 768 C C . PHE A 1 94 ? 4.769 13.439 3.589 1.00 94.88 94 PHE A C 1
ATOM 770 O O . PHE A 1 94 ? 4.187 14.319 4.215 1.00 94.88 94 PHE A O 1
ATOM 777 N N . ALA A 1 95 ? 4.650 12.138 3.878 1.00 91.69 95 ALA A N 1
ATOM 778 C CA . ALA A 1 95 ? 3.786 11.640 4.947 1.00 91.69 95 ALA A CA 1
ATOM 779 C C . ALA A 1 95 ? 4.136 12.273 6.300 1.00 91.69 95 ALA A C 1
ATOM 781 O O . ALA A 1 95 ? 3.255 12.735 7.013 1.00 91.69 95 ALA A O 1
ATOM 782 N N . TYR A 1 96 ? 5.433 12.366 6.609 1.00 93.19 96 TYR A N 1
ATOM 783 C CA . TYR A 1 96 ? 5.901 12.970 7.852 1.00 93.19 96 TYR A CA 1
ATOM 784 C C . TYR A 1 96 ? 5.520 14.451 7.981 1.00 93.19 96 TYR A C 1
ATOM 786 O O . TYR A 1 96 ? 5.129 14.877 9.059 1.00 93.19 96 TYR A O 1
ATOM 794 N N . ILE A 1 97 ? 5.638 15.240 6.907 1.00 96.06 97 ILE A N 1
ATOM 795 C CA . ILE A 1 97 ? 5.339 16.681 6.951 1.00 96.06 97 ILE A CA 1
ATOM 796 C C . ILE A 1 97 ? 3.832 16.948 7.030 1.00 96.06 97 ILE A C 1
ATOM 798 O O . ILE A 1 97 ? 3.439 17.934 7.635 1.00 96.06 97 ILE A O 1
ATOM 802 N N . VAL A 1 98 ? 2.990 16.107 6.426 1.00 93.81 98 VAL A N 1
ATOM 803 C CA . VAL A 1 98 ? 1.526 16.286 6.469 1.00 93.81 98 VAL A CA 1
ATOM 804 C C . VAL A 1 98 ? 0.961 16.091 7.880 1.00 93.81 98 VAL A C 1
ATOM 806 O O . VAL A 1 98 ? -0.010 16.757 8.235 1.00 93.81 98 VAL A O 1
ATOM 809 N N . ASP A 1 99 ? 1.573 15.215 8.677 1.00 84.00 99 ASP A N 1
ATOM 810 C CA . ASP A 1 99 ? 1.167 14.947 10.062 1.00 84.00 99 ASP A CA 1
ATOM 811 C C . ASP A 1 99 ? 1.748 15.952 11.088 1.00 84.00 99 ASP A C 1
ATOM 813 O O . ASP A 1 99 ? 1.385 15.887 12.266 1.00 84.00 99 ASP A O 1
ATOM 817 N N . GLN A 1 100 ? 2.655 16.854 10.676 1.00 70.12 100 GLN A N 1
ATOM 818 C CA . GLN A 1 100 ? 3.269 17.905 11.515 1.00 70.12 100 GLN A CA 1
ATOM 819 C C . GLN A 1 100 ? 2.511 19.232 11.411 1.00 70.12 100 GLN A C 1
ATOM 821 O O . GLN A 1 100 ? 2.298 19.856 12.476 1.00 70.12 100 GLN A O 1
#

Mean predicted aligned error: 3.89 Å